Protein AF-A0A2E3PG17-F1 (afdb_monomer)

Nearest PDB structures (foldseek):
  3s1t-assembly1_B  TM=5.646E-01  e=1.034E-01  Mycobacterium tuberculosis H37Rv
  3ab2-assembly1_C  TM=5.455E-01  e=2.897E-01  Corynebacterium glutamicum
  3aaw-assembly1_A  TM=5.915E-01  e=5.172E-01  Corynebacterium glutamicum
  3ab2-assembly1_D  TM=5.119E-01  e=6.692E-01  Corynebacterium glutamicum
  3ab2-assembly3_J  TM=5.103E-01  e=6.692E-01  Corynebacterium glutamicum

Solvent-accessible surface area (backbone atoms only — not comparable to full-atom values): 5713 Å² total; per-residue (Å²): 132,85,80,77,80,69,71,41,53,100,85,51,32,39,68,32,30,23,66,34,61,32,39,89,47,69,73,35,46,48,38,41,51,51,50,28,67,77,67,73,35,48,76,75,48,77,44,68,61,44,79,95,41,86,83,17,41,27,35,37,33,34,34,38,41,74,87,46,49,65,57,45,32,70,67,31,44,29,42,80,37,77,65,84,81,80,78,77,79,79,76,81,82,77,81,131

Foldseek 3Di:
DDDPPDQPDPVSKAWWKFLDFAAPDPQLVVQLVCLCVVQVKAWDDWDACDVVRNRRRIMTIIIHHPVCQVVNCVRNVTHIDHDDDDDDDPDPPPDD

Structure (mmCIF, N/CA/C/O backbone):
data_AF-A0A2E3PG17-F1
#
_entry.id   AF-A0A2E3PG17-F1
#
loop_
_atom_site.group_PDB
_atom_site.id
_atom_site.type_symbol
_atom_site.label_atom_id
_atom_site.label_alt_id
_atom_site.label_comp_id
_atom_site.label_asym_id
_atom_site.label_entity_id
_atom_site.label_seq_id
_atom_site.pdbx_PDB_ins_code
_atom_site.Cartn_x
_atom_site.Cartn_y
_atom_site.Cartn_z
_atom_site.occupancy
_atom_site.B_iso_or_equiv
_atom_site.auth_seq_id
_atom_site.auth_comp_id
_atom_site.auth_asym_id
_atom_site.auth_atom_id
_atom_site.pdbx_PDB_model_num
ATOM 1 N N . MET A 1 1 ? -13.841 -14.656 -26.850 1.00 33.12 1 MET A N 1
ATOM 2 C CA . MET A 1 1 ? -14.216 -15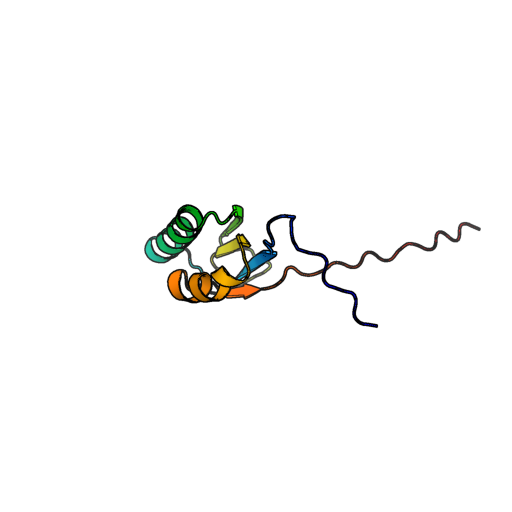.469 -25.674 1.00 33.12 1 MET A CA 1
ATOM 3 C C . MET A 1 1 ? -13.443 -14.920 -24.489 1.00 33.12 1 MET A C 1
ATOM 5 O O . MET A 1 1 ? -12.225 -14.818 -24.582 1.00 33.12 1 MET A O 1
ATOM 9 N N . ALA A 1 2 ? -14.145 -14.423 -23.470 1.00 38.78 2 ALA A N 1
ATOM 10 C CA . ALA A 1 2 ? -13.530 -13.831 -22.286 1.00 38.78 2 ALA A CA 1
ATOM 11 C C . ALA A 1 2 ? -12.776 -14.927 -21.523 1.00 38.78 2 ALA A C 1
ATOM 13 O O . ALA A 1 2 ? -13.364 -15.950 -21.188 1.00 38.78 2 ALA A O 1
ATOM 14 N N . GLN A 1 3 ? -11.471 -14.746 -21.319 1.00 38.94 3 GLN A N 1
ATOM 15 C CA . GLN A 1 3 ? -10.700 -15.634 -20.454 1.00 38.94 3 GLN A CA 1
ATOM 16 C C . GLN A 1 3 ? -11.156 -15.390 -19.017 1.00 38.94 3 GLN A C 1
ATOM 18 O O . GLN A 1 3 ? -10.907 -14.325 -18.459 1.00 38.94 3 GLN A O 1
ATOM 23 N N . GLU A 1 4 ? -11.856 -16.380 -18.477 1.00 40.50 4 GLU A N 1
ATOM 24 C CA . GLU A 1 4 ? -12.251 -16.518 -17.079 1.00 40.50 4 GLU A CA 1
ATOM 25 C C . GLU A 1 4 ? -11.046 -16.205 -16.172 1.00 40.50 4 GLU A C 1
ATOM 27 O O . GLU A 1 4 ? -10.005 -16.870 -16.247 1.00 40.50 4 GLU A O 1
ATOM 32 N N . GLU A 1 5 ? -11.147 -15.136 -15.371 1.00 51.22 5 GLU A N 1
ATOM 33 C CA . GLU A 1 5 ? -10.166 -14.799 -14.337 1.00 51.22 5 GLU A CA 1
ATOM 34 C C . GLU A 1 5 ? -10.147 -15.955 -13.331 1.00 51.22 5 GLU A C 1
ATOM 36 O O . GLU A 1 5 ? -11.025 -16.068 -12.478 1.00 51.22 5 GLU A O 1
ATOM 41 N N . LYS A 1 6 ? -9.166 -16.861 -13.467 1.00 50.56 6 LYS A N 1
ATOM 42 C CA . LYS A 1 6 ? -8.862 -17.872 -12.447 1.00 50.56 6 LYS A CA 1
ATOM 43 C C . LYS A 1 6 ? -8.838 -17.196 -11.071 1.00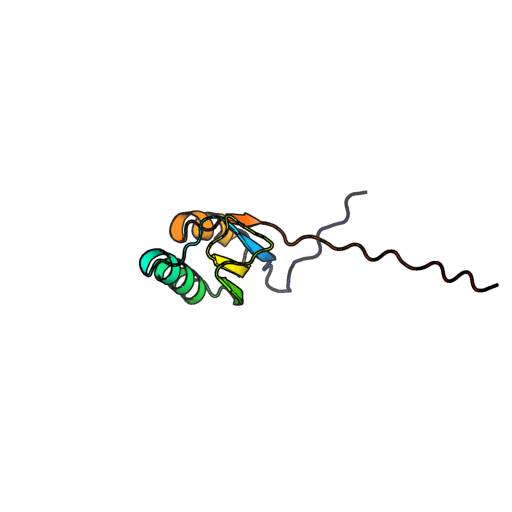 50.56 6 LYS A C 1
ATOM 45 O O . LYS A 1 6 ? -8.292 -16.094 -10.981 1.00 50.56 6 LYS A O 1
ATOM 50 N N . PRO A 1 7 ? -9.347 -17.854 -10.015 1.00 47.81 7 PRO A N 1
ATOM 51 C CA . PRO A 1 7 ? -9.289 -17.296 -8.675 1.00 47.81 7 PRO A CA 1
ATOM 52 C C . PRO A 1 7 ? -7.835 -16.961 -8.338 1.00 47.81 7 PRO A C 1
ATOM 54 O O . PRO A 1 7 ? -6.948 -17.819 -8.399 1.00 47.81 7 PRO A O 1
ATOM 57 N N . GLU A 1 8 ? -7.589 -15.686 -8.045 1.00 64.75 8 GLU A N 1
ATOM 58 C CA . GLU A 1 8 ? -6.354 -15.248 -7.421 1.00 64.75 8 GLU A CA 1
ATOM 59 C C . GLU A 1 8 ? -6.336 -15.911 -6.033 1.00 64.75 8 GLU A C 1
ATOM 61 O O . GLU A 1 8 ? -7.117 -15.557 -5.154 1.00 64.75 8 GLU A O 1
ATOM 66 N N . ASP A 1 9 ? -5.521 -16.964 -5.880 1.00 70.06 9 ASP A N 1
ATOM 67 C CA . ASP A 1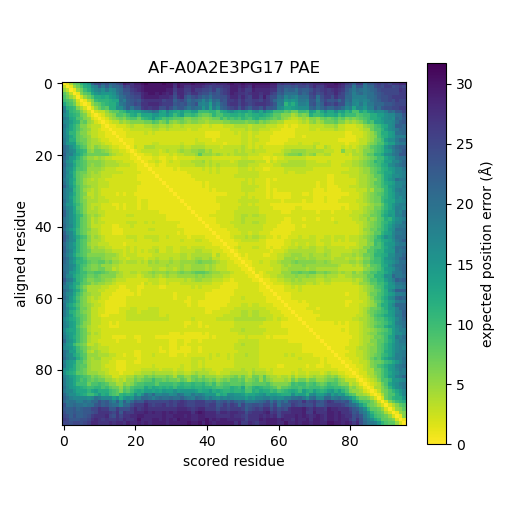 9 ? -5.391 -17.781 -4.659 1.00 70.06 9 ASP A CA 1
ATOM 68 C C . ASP A 1 9 ? -6.659 -18.603 -4.261 1.00 70.06 9 ASP A C 1
ATOM 70 O O . ASP A 1 9 ? -7.801 -18.233 -4.522 1.00 70.06 9 ASP A O 1
ATOM 74 N N . TYR A 1 10 ? -6.462 -19.771 -3.624 1.00 74.19 10 TYR A N 1
ATOM 75 C CA . TYR A 1 10 ? -7.525 -20.634 -3.076 1.00 74.19 10 TYR A CA 1
ATOM 76 C C . TYR A 1 10 ? -8.459 -19.910 -2.089 1.00 74.19 10 TYR A C 1
ATOM 78 O O . TYR A 1 10 ? -9.602 -20.320 -1.906 1.00 74.19 10 TYR A O 1
ATOM 86 N N . ALA A 1 11 ? -7.969 -18.845 -1.453 1.00 78.06 11 ALA A N 1
ATOM 87 C CA . ALA A 1 11 ? -8.694 -18.001 -0.512 1.00 78.06 11 ALA A CA 1
ATOM 88 C C . ALA A 1 11 ? -9.339 -16.757 -1.162 1.00 78.06 11 ALA A C 1
ATOM 90 O O . ALA A 1 11 ? -9.854 -15.903 -0.439 1.00 78.06 11 ALA A O 1
ATOM 91 N N . GLY A 1 12 ? -9.289 -16.620 -2.495 1.00 85.44 12 GLY A N 1
ATOM 92 C CA . GLY A 1 12 ? -9.894 -15.496 -3.220 1.00 85.44 12 GLY A CA 1
ATOM 93 C C . GLY A 1 12 ? -9.215 -14.148 -2.949 1.00 85.44 12 GLY A C 1
ATOM 94 O O . GLY A 1 12 ? -9.897 -13.137 -2.780 1.00 85.44 12 GLY A O 1
ATOM 95 N N . ARG A 1 13 ? -7.880 -14.128 -2.852 1.00 91.00 13 ARG A N 1
ATOM 96 C CA . ARG A 1 13 ? -7.078 -12.918 -2.611 1.00 91.00 13 ARG A CA 1
ATOM 97 C C . ARG A 1 13 ? -6.290 -12.512 -3.847 1.00 91.00 13 ARG A C 1
ATOM 99 O O . ARG A 1 13 ? -5.540 -13.302 -4.409 1.00 91.00 13 ARG A O 1
ATOM 106 N N . ALA A 1 14 ? -6.355 -11.230 -4.160 1.00 91.69 14 ALA A N 1
ATOM 107 C CA . ALA A 1 14 ? -5.706 -10.608 -5.298 1.00 91.69 14 ALA A CA 1
ATOM 108 C C . ALA A 1 14 ? -4.353 -10.010 -4.927 1.00 91.69 14 ALA A C 1
ATOM 110 O O . ALA A 1 14 ? -4.260 -9.321 -3.909 1.00 91.69 14 ALA A O 1
ATOM 111 N N . TRP A 1 15 ? -3.333 -10.192 -5.771 1.00 93.81 15 TRP A N 1
ATOM 112 C CA . TRP A 1 15 ? -2.132 -9.356 -5.698 1.00 93.81 15 TRP A CA 1
ATOM 113 C C . TRP A 1 15 ? -2.429 -7.996 -6.323 1.00 93.81 15 TRP A C 1
ATOM 115 O O . TRP A 1 15 ? -2.844 -7.911 -7.476 1.00 93.81 15 TRP A O 1
ATOM 125 N N . MET A 1 16 ? -2.175 -6.933 -5.571 1.00 95.12 16 MET A N 1
ATOM 126 C CA . MET A 1 16 ? -2.428 -5.552 -5.959 1.00 95.12 16 MET A CA 1
ATOM 127 C C . MET A 1 16 ? -1.196 -4.698 -5.676 1.00 95.12 16 MET A C 1
ATOM 129 O O . MET A 1 16 ? -0.482 -4.903 -4.694 1.00 95.12 16 MET A O 1
ATOM 133 N N . HIS A 1 17 ? -0.954 -3.712 -6.532 1.00 94.69 17 HIS A N 1
ATOM 134 C CA . HIS A 1 17 ? 0.089 -2.713 -6.343 1.00 94.69 17 HIS A CA 1
ATOM 135 C C . HIS A 1 17 ? -0.519 -1.390 -5.891 1.00 94.69 17 HIS A C 1
ATOM 137 O O . HIS A 1 17 ? -1.565 -0.970 -6.379 1.00 94.69 17 HIS A O 1
ATOM 143 N N . CYS A 1 18 ? 0.167 -0.719 -4.980 1.00 94.00 18 CYS A N 1
ATOM 144 C CA . CYS A 1 18 ? -0.135 0.619 -4.522 1.00 94.00 18 CYS A CA 1
ATOM 145 C C . CYS A 1 18 ? 0.942 1.570 -5.038 1.00 94.00 18 CYS A C 1
ATOM 147 O O . CYS A 1 18 ? 2.002 1.702 -4.430 1.00 94.00 18 CYS A O 1
ATOM 149 N N . GLU A 1 19 ? 0.666 2.209 -6.173 1.00 91.69 19 GLU A N 1
ATOM 150 C CA . GLU A 1 19 ? 1.603 3.087 -6.894 1.00 91.69 19 GLU A CA 1
ATOM 151 C C . GLU A 1 19 ? 1.340 4.583 -6.614 1.00 91.69 19 GLU A C 1
ATOM 153 O O . GLU A 1 19 ? 2.016 5.456 -7.153 1.00 91.69 19 GLU A O 1
ATOM 158 N N . GLU A 1 20 ? 0.371 4.901 -5.751 1.00 91.69 20 GLU A N 1
ATOM 159 C CA . GLU A 1 20 ? -0.022 6.267 -5.388 1.00 91.69 20 GLU A CA 1
ATOM 160 C C . GLU A 1 20 ? -0.661 6.303 -3.988 1.00 91.69 20 GLU A C 1
ATOM 162 O O . GLU A 1 20 ? -1.204 5.305 -3.515 1.00 91.69 20 GLU A O 1
ATOM 167 N N . GLY A 1 21 ? -0.622 7.466 -3.329 1.00 89.75 21 GLY A N 1
ATOM 168 C CA . GLY A 1 21 ? -1.422 7.770 -2.136 1.00 89.75 21 GLY A CA 1
ATOM 169 C C . GLY A 1 21 ? -0.732 7.483 -0.801 1.00 89.75 21 GLY A C 1
ATOM 170 O O . GLY A 1 21 ? -0.923 8.228 0.164 1.00 89.75 21 GLY A O 1
ATOM 171 N N . LEU A 1 22 ? 0.147 6.480 -0.755 1.00 95.06 22 L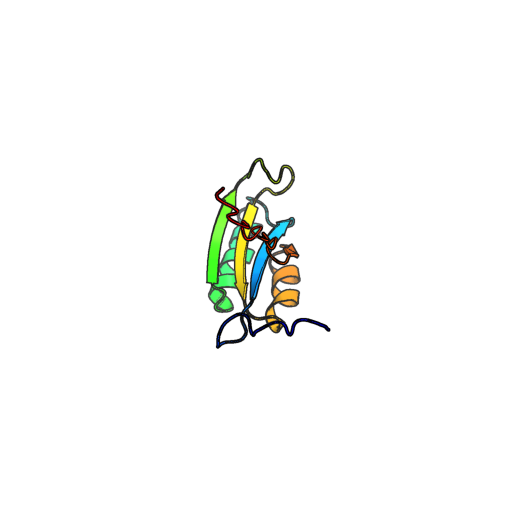EU A N 1
ATOM 172 C CA . LEU A 1 22 ? 1.041 6.267 0.383 1.00 95.06 22 LEU A CA 1
ATOM 173 C C . LEU A 1 22 ? 2.215 7.252 0.351 1.00 95.06 22 LEU A C 1
ATOM 175 O O . LEU A 1 22 ? 2.768 7.571 -0.705 1.00 95.06 22 LEU A O 1
ATOM 179 N N . ASN A 1 23 ? 2.608 7.733 1.529 1.00 94.44 23 ASN A N 1
ATOM 180 C CA . ASN A 1 23 ? 3.744 8.634 1.685 1.00 94.44 23 ASN A CA 1
ATOM 181 C C . ASN A 1 23 ? 4.602 8.272 2.897 1.00 94.44 23 ASN A C 1
ATOM 183 O O . ASN A 1 23 ? 4.189 7.512 3.769 1.00 94.44 23 ASN A O 1
ATOM 187 N N . PHE A 1 24 ? 5.805 8.844 2.964 1.00 93.81 24 PHE A N 1
ATOM 188 C CA . PHE A 1 24 ? 6.807 8.462 3.962 1.00 93.81 24 PHE A CA 1
ATOM 189 C C . PHE A 1 24 ? 6.573 9.075 5.358 1.00 93.81 24 PHE A C 1
ATOM 191 O O . PHE A 1 24 ? 7.435 9.013 6.233 1.00 93.81 24 PHE A O 1
ATOM 198 N N . SER A 1 25 ? 5.407 9.684 5.604 1.00 96.06 25 SER A N 1
ATOM 199 C CA . SER A 1 25 ? 5.068 10.183 6.937 1.00 96.06 25 SER A CA 1
ATOM 200 C C . SER A 1 25 ? 4.724 9.035 7.888 1.00 96.06 25 SER A C 1
ATOM 202 O O . SER A 1 25 ? 4.104 8.040 7.503 1.00 96.06 25 SER A O 1
ATOM 204 N N . LYS A 1 26 ? 5.032 9.220 9.179 1.00 96.56 26 LYS A N 1
ATOM 205 C CA . LYS A 1 26 ? 4.653 8.278 10.245 1.00 96.56 26 LYS A CA 1
ATOM 206 C C . LYS A 1 26 ? 3.158 7.953 10.203 1.00 96.56 26 LYS A C 1
ATOM 208 O O . LYS A 1 26 ? 2.785 6.792 10.264 1.00 96.56 26 LYS A O 1
ATOM 213 N N . ALA A 1 27 ? 2.305 8.966 10.046 1.00 97.00 27 ALA A N 1
ATOM 214 C CA . ALA A 1 27 ? 0.857 8.783 10.030 1.00 97.00 27 ALA A CA 1
ATOM 215 C C . ALA A 1 27 ? 0.366 7.944 8.836 1.00 97.00 27 ALA A C 1
ATOM 217 O O . ALA A 1 27 ? -0.569 7.160 8.993 1.00 97.00 27 ALA A O 1
ATOM 218 N N . SER A 1 28 ? 0.961 8.099 7.648 1.00 96.12 28 SER A N 1
ATOM 219 C CA . SER A 1 28 ? 0.602 7.293 6.471 1.00 96.12 28 SER A CA 1
ATOM 220 C C . SER A 1 28 ? 1.071 5.849 6.634 1.00 96.12 28 SER A C 1
ATOM 222 O O . SER A 1 28 ? 0.255 4.933 6.537 1.00 96.12 28 SER A O 1
ATOM 224 N N . MET A 1 29 ? 2.339 5.643 6.999 1.00 97.31 29 MET A N 1
ATOM 225 C CA . MET A 1 29 ? 2.887 4.298 7.177 1.00 97.31 29 MET A CA 1
ATOM 226 C C . MET A 1 29 ? 2.239 3.539 8.332 1.00 97.31 29 MET A C 1
ATOM 228 O O . MET A 1 29 ? 1.992 2.343 8.212 1.00 97.31 29 MET A O 1
ATOM 232 N N . SER A 1 30 ? 1.902 4.219 9.432 1.00 97.81 30 SER A N 1
ATOM 233 C CA . SER A 1 30 ? 1.173 3.596 10.537 1.00 97.81 30 SER A CA 1
ATOM 234 C C . SER A 1 30 ? -0.220 3.136 10.110 1.00 97.81 30 SER A C 1
ATOM 236 O O . SER A 1 30 ? -0.577 2.007 10.421 1.00 97.81 30 SER A O 1
ATOM 238 N N . ARG A 1 31 ? -0.987 3.943 9.360 1.00 98.06 31 ARG A N 1
ATOM 239 C CA . ARG A 1 31 ? -2.302 3.516 8.840 1.00 98.06 31 ARG A CA 1
ATOM 240 C C . ARG A 1 31 ? -2.176 2.329 7.890 1.00 98.06 31 ARG A C 1
ATOM 242 O O . ARG A 1 31 ? -2.909 1.362 8.047 1.00 98.06 31 ARG A O 1
ATOM 249 N N . PHE A 1 32 ? -1.215 2.372 6.967 1.00 97.88 32 PHE A N 1
ATOM 250 C CA . PHE A 1 32 ? -0.933 1.262 6.055 1.00 97.88 32 PHE A CA 1
ATOM 251 C C . PHE A 1 32 ? -0.601 -0.037 6.801 1.00 97.88 32 PHE A C 1
ATOM 253 O O . PHE A 1 32 ? -1.249 -1.058 6.578 1.00 97.88 32 PHE A O 1
ATOM 260 N N . MET A 1 33 ? 0.366 0.004 7.721 1.00 97.81 33 MET A N 1
ATOM 261 C CA . MET A 1 33 ? 0.791 -1.183 8.467 1.00 97.81 33 MET A CA 1
ATOM 262 C C . MET A 1 33 ? -0.320 -1.718 9.371 1.00 97.81 33 MET A C 1
ATOM 264 O O . MET A 1 33 ? -0.550 -2.924 9.402 1.00 97.81 33 MET A O 1
ATOM 268 N N . MET A 1 34 ? -1.038 -0.837 10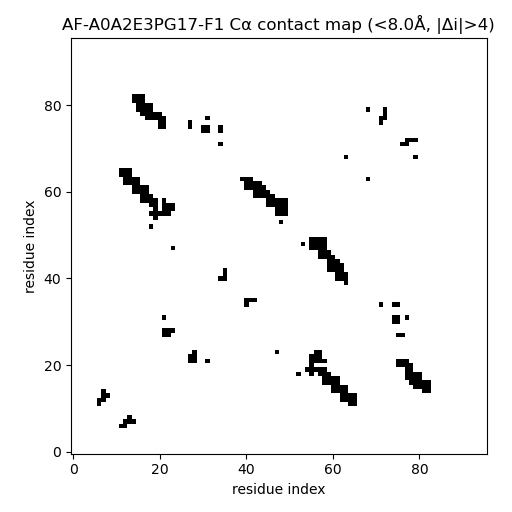.075 1.00 98.00 34 MET A N 1
ATOM 269 C CA . MET A 1 34 ? -2.146 -1.239 10.948 1.00 98.00 34 MET A CA 1
ATOM 270 C C . MET A 1 34 ? -3.292 -1.858 10.155 1.00 98.00 34 MET A C 1
ATOM 272 O O . MET A 1 34 ? -3.821 -2.885 10.575 1.00 98.00 34 MET A O 1
ATOM 276 N N . PHE A 1 35 ? -3.634 -1.293 8.991 1.00 98.25 35 PHE A N 1
ATOM 277 C CA . PHE A 1 35 ? -4.619 -1.902 8.106 1.00 98.25 35 PHE A CA 1
ATOM 278 C C . PHE A 1 35 ? -4.169 -3.302 7.699 1.00 98.25 35 PHE A C 1
ATOM 280 O O . PHE A 1 35 ? -4.948 -4.243 7.826 1.00 98.25 35 PHE A O 1
ATOM 287 N N . CYS A 1 36 ? -2.916 -3.458 7.256 1.00 97.38 36 CYS A N 1
ATOM 288 C CA . CYS A 1 36 ? -2.449 -4.746 6.759 1.00 97.38 36 CYS A CA 1
ATOM 289 C C . CYS A 1 36 ? -2.476 -5.832 7.842 1.00 97.38 36 CYS A C 1
ATOM 291 O O . CYS A 1 36 ? -3.030 -6.910 7.626 1.00 97.38 36 CYS A O 1
ATOM 293 N N . LEU A 1 37 ? -1.945 -5.522 9.027 1.00 97.19 37 LEU A N 1
ATOM 294 C CA . LEU A 1 37 ? -1.905 -6.449 10.158 1.00 97.19 37 LEU A CA 1
ATOM 295 C C . LEU A 1 37 ? -3.307 -6.762 10.699 1.00 97.19 37 LEU A C 1
ATOM 297 O O . LEU A 1 37 ? -3.604 -7.918 10.986 1.00 97.19 37 LEU A O 1
ATOM 301 N N . GLY A 1 38 ? -4.185 -5.758 10.800 1.00 97.56 38 GLY A N 1
ATOM 302 C CA . GLY A 1 38 ? -5.548 -5.933 11.310 1.00 97.56 38 GLY A CA 1
ATOM 303 C C . GLY A 1 38 ? -6.470 -6.715 10.372 1.00 97.56 38 GLY A C 1
ATOM 304 O O . GLY A 1 38 ? -7.427 -7.333 10.827 1.00 97.56 38 GLY A O 1
ATOM 305 N N . ASN A 1 39 ? -6.169 -6.725 9.071 1.00 96.56 39 ASN A N 1
ATOM 306 C CA . ASN A 1 39 ? -7.019 -7.321 8.039 1.00 96.56 39 ASN A CA 1
ATOM 307 C C . ASN A 1 39 ? -6.442 -8.599 7.413 1.00 96.56 39 ASN A C 1
ATOM 309 O O . ASN A 1 39 ? -7.012 -9.109 6.443 1.00 96.56 39 ASN A O 1
ATOM 313 N N . ASN A 1 40 ? -5.338 -9.120 7.962 1.00 94.56 40 ASN A N 1
ATOM 314 C CA . ASN A 1 40 ? -4.606 -10.271 7.427 1.00 94.56 40 ASN A CA 1
ATOM 315 C C . ASN A 1 40 ? -4.230 -10.090 5.941 1.00 94.56 40 ASN A C 1
ATOM 317 O O . ASN A 1 40 ? -4.395 -10.993 5.116 1.00 94.56 40 ASN A O 1
ATOM 321 N N . VAL A 1 41 ? -3.774 -8.882 5.603 1.00 95.88 41 VAL A N 1
ATOM 322 C CA . VAL A 1 41 ? -3.231 -8.553 4.284 1.00 95.88 4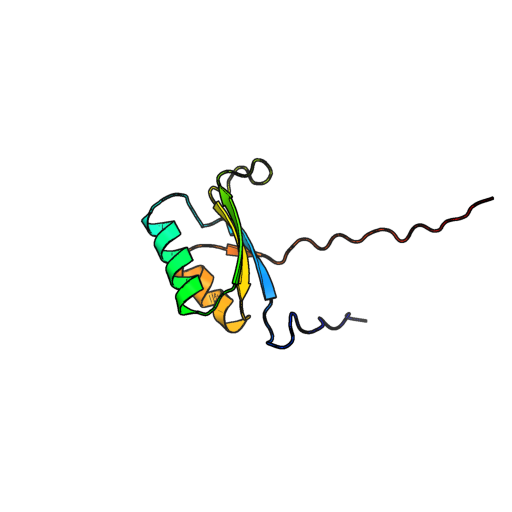1 VAL A CA 1
ATOM 323 C C . VAL A 1 41 ? -1.769 -8.945 4.266 1.00 95.88 41 VAL A C 1
ATOM 325 O O . VAL A 1 41 ? -0.990 -8.563 5.140 1.00 95.88 41 VAL A O 1
ATOM 328 N N . GLU A 1 42 ? -1.387 -9.683 3.238 1.00 95.69 42 GLU A N 1
ATOM 329 C CA . GLU A 1 42 ? 0.004 -10.038 3.030 1.00 95.69 42 GLU A CA 1
ATOM 330 C C . GLU A 1 42 ? 0.732 -8.898 2.328 1.00 95.69 42 GLU A C 1
ATOM 332 O O . GLU A 1 42 ? 0.235 -8.323 1.360 1.00 95.69 42 GLU A O 1
ATOM 337 N N . ILE A 1 43 ? 1.923 -8.580 2.823 1.00 96.88 43 ILE A N 1
ATOM 338 C CA . ILE A 1 43 ? 2.800 -7.573 2.240 1.00 96.88 43 ILE A CA 1
ATOM 339 C C . ILE A 1 43 ? 3.875 -8.316 1.454 1.00 96.88 43 ILE A C 1
ATOM 341 O O . ILE A 1 43 ? 4.637 -9.085 2.032 1.00 96.88 43 ILE A O 1
ATOM 345 N N . GLY A 1 44 ? 3.932 -8.086 0.144 1.00 95.81 44 GLY A N 1
ATOM 346 C CA . GLY A 1 44 ? 4.966 -8.644 -0.722 1.00 95.81 44 GLY A CA 1
ATOM 347 C C . GLY A 1 44 ? 6.240 -7.809 -0.665 1.00 95.81 44 GLY A C 1
ATOM 348 O O . GLY A 1 44 ? 7.266 -8.243 -0.151 1.00 95.81 44 GLY A O 1
ATOM 349 N N . SER A 1 45 ? 6.173 -6.582 -1.177 1.00 94.56 45 SER A N 1
ATOM 350 C CA . SER A 1 45 ? 7.326 -5.679 -1.247 1.00 94.56 45 SER A CA 1
ATOM 351 C C . SER A 1 45 ? 6.921 -4.247 -0.941 1.00 94.56 45 SER A C 1
ATOM 353 O O . SER A 1 45 ? 5.857 -3.811 -1.375 1.00 94.56 45 SER A O 1
ATOM 355 N N . VAL A 1 46 ? 7.784 -3.498 -0.257 1.00 94.94 46 VAL A N 1
ATOM 356 C CA . VAL A 1 46 ? 7.597 -2.063 -0.012 1.00 94.94 46 VAL A CA 1
ATOM 357 C C . VAL A 1 46 ? 8.883 -1.334 -0.372 1.00 94.94 46 VAL A C 1
ATOM 359 O O . VAL A 1 46 ? 9.951 -1.671 0.134 1.00 94.94 46 VAL A O 1
ATOM 362 N N . TYR A 1 47 ? 8.774 -0.330 -1.235 1.00 93.88 47 TYR A N 1
ATOM 363 C CA . TYR A 1 47 ? 9.888 0.495 -1.685 1.00 93.88 47 TYR A CA 1
ATOM 364 C C . TYR A 1 47 ? 9.574 1.964 -1.447 1.00 93.88 47 TYR A C 1
ATOM 366 O O . TYR A 1 47 ? 8.462 2.419 -1.709 1.00 93.88 47 TYR A O 1
ATOM 374 N N . ALA A 1 48 ? 10.566 2.720 -0.990 1.00 93.50 48 ALA A N 1
ATOM 375 C CA . ALA A 1 48 ? 10.483 4.171 -0.936 1.00 93.50 48 ALA A CA 1
ATOM 376 C C . ALA A 1 48 ? 11.170 4.778 -2.166 1.00 93.50 48 ALA A C 1
ATOM 378 O O . ALA A 1 48 ? 12.220 4.290 -2.582 1.00 93.50 48 ALA A O 1
ATOM 379 N N . PHE A 1 49 ? 10.588 5.845 -2.718 1.00 91.38 49 PHE A N 1
ATOM 380 C CA . PHE A 1 49 ? 11.174 6.669 -3.785 1.00 91.38 49 PHE A CA 1
ATOM 381 C C . PHE A 1 49 ? 11.680 5.874 -5.002 1.00 91.38 49 PHE A C 1
ATOM 383 O O . PHE A 1 49 ? 12.776 6.122 -5.506 1.00 91.38 49 PHE A O 1
ATOM 390 N N . ASN A 1 50 ? 10.893 4.908 -5.484 1.00 89.38 50 ASN A N 1
ATOM 391 C CA . ASN A 1 50 ? 11.260 4.154 -6.680 1.00 89.38 50 ASN A CA 1
ATOM 392 C C . ASN A 1 50 ? 11.306 5.094 -7.904 1.00 89.38 50 ASN A C 1
ATOM 394 O O . ASN A 1 50 ? 10.309 5.736 -8.237 1.00 89.38 50 ASN A O 1
ATOM 398 N N . ALA A 1 51 ? 12.458 5.154 -8.581 1.00 87.81 51 ALA A N 1
ATOM 399 C CA . ALA A 1 51 ? 12.696 6.025 -9.732 1.00 87.81 51 ALA A CA 1
ATOM 400 C C . ALA A 1 51 ? 11.771 5.736 -10.929 1.00 87.81 51 ALA A C 1
ATOM 402 O O . ALA A 1 51 ? 11.478 6.644 -11.705 1.00 87.81 51 ALA A O 1
ATOM 403 N N . GLU A 1 52 ? 11.264 4.506 -11.058 1.00 87.94 52 GLU A N 1
ATOM 404 C CA . GLU A 1 52 ? 10.275 4.142 -12.082 1.00 87.94 52 GLU A CA 1
ATOM 405 C C . GLU A 1 52 ? 8.918 4.835 -11.860 1.00 87.94 52 GLU A C 1
ATOM 407 O O . GLU A 1 52 ? 8.135 5.003 -12.797 1.00 87.94 52 GL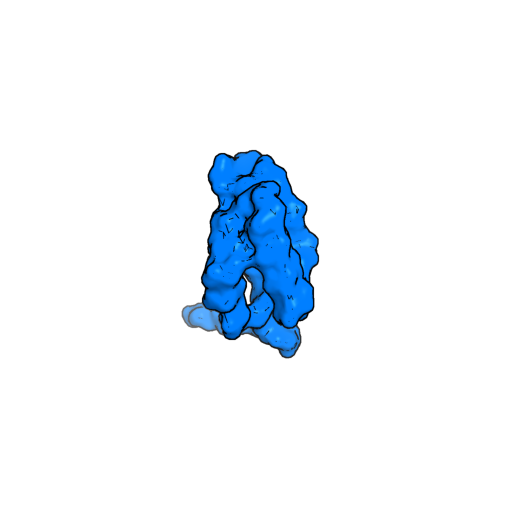U A O 1
ATOM 412 N N . PHE A 1 53 ? 8.653 5.288 -10.629 1.00 87.06 53 PHE A N 1
ATOM 413 C CA . PHE A 1 53 ? 7.405 5.917 -10.208 1.00 87.06 53 PHE A CA 1
ATOM 414 C C . PHE A 1 53 ? 7.683 7.284 -9.552 1.00 87.06 53 PHE A C 1
ATOM 416 O O . PHE A 1 53 ? 7.509 7.445 -8.345 1.00 87.06 53 PHE A O 1
ATOM 423 N N . PRO A 1 54 ? 8.054 8.323 -10.326 1.00 80.81 54 PRO A N 1
ATOM 424 C CA . PRO A 1 54 ? 8.608 9.588 -9.815 1.00 80.81 54 PRO A CA 1
ATOM 425 C C . PRO A 1 54 ? 7.665 10.448 -8.948 1.00 80.81 54 PRO A C 1
ATOM 427 O O . PRO A 1 54 ? 8.071 11.485 -8.432 1.00 80.81 54 PRO A O 1
ATOM 430 N N . ARG A 1 55 ? 6.402 10.044 -8.772 1.00 86.19 55 ARG A N 1
ATOM 431 C CA . ARG A 1 55 ? 5.419 10.691 -7.876 1.00 86.19 55 ARG A CA 1
ATOM 432 C C . ARG A 1 55 ? 4.910 9.763 -6.768 1.00 86.19 55 ARG A C 1
ATOM 434 O O . ARG A 1 55 ? 4.062 10.157 -5.973 1.00 86.19 55 ARG A O 1
ATOM 441 N N . CYS A 1 56 ? 5.441 8.548 -6.707 1.00 90.00 56 CYS A N 1
ATOM 442 C CA . CYS A 1 56 ? 5.145 7.561 -5.689 1.00 90.00 56 CYS A CA 1
ATOM 443 C C . CYS A 1 56 ? 6.227 7.635 -4.611 1.00 90.00 56 CYS A C 1
ATOM 445 O O . CYS A 1 56 ? 7.373 7.242 -4.826 1.00 90.00 56 CYS A O 1
ATOM 447 N N . GLN A 1 57 ? 5.880 8.168 -3.441 1.00 94.38 57 GLN A N 1
ATOM 448 C CA . GLN A 1 57 ? 6.826 8.188 -2.325 1.00 94.38 57 GLN A CA 1
ATOM 449 C C . GLN A 1 57 ? 7.006 6.796 -1.723 1.00 94.38 57 GLN A C 1
ATOM 451 O O . GLN A 1 57 ? 8.115 6.448 -1.327 1.00 94.38 57 GLN A O 1
ATOM 456 N N . VAL A 1 58 ? 5.926 6.012 -1.657 1.00 95.88 58 VAL A N 1
ATOM 457 C CA . VAL A 1 58 ? 5.935 4.638 -1.156 1.00 95.88 58 VAL A CA 1
ATOM 458 C C . VAL A 1 58 ? 5.149 3.753 -2.113 1.00 95.88 58 VAL A C 1
ATOM 460 O O . VAL A 1 58 ? 3.937 3.908 -2.255 1.00 95.88 58 VAL A O 1
ATOM 463 N N . LEU A 1 59 ? 5.858 2.817 -2.733 1.00 95.31 59 LEU A N 1
ATOM 464 C CA . LEU A 1 59 ? 5.313 1.751 -3.560 1.00 95.31 59 LEU A CA 1
ATOM 465 C C . LEU A 1 59 ? 5.135 0.510 -2.690 1.00 95.31 59 LEU A C 1
ATOM 467 O O . LEU A 1 59 ? 6.087 0.085 -2.036 1.00 95.31 59 LEU A O 1
ATOM 471 N N . ALA A 1 60 ? 3.953 -0.099 -2.708 1.00 96.44 60 ALA A N 1
ATOM 472 C CA . ALA A 1 60 ? 3.709 -1.353 -1.999 1.00 96.44 60 ALA A CA 1
ATOM 473 C C . ALA A 1 60 ? 3.049 -2.392 -2.909 1.00 96.44 60 ALA A C 1
ATOM 475 O O . ALA A 1 60 ? 2.170 -2.059 -3.694 1.00 96.44 60 ALA A O 1
ATOM 476 N N . SER A 1 61 ? 3.445 -3.652 -2.779 1.00 96.00 61 SER A N 1
ATOM 477 C CA . SER A 1 61 ? 2.732 -4.803 -3.330 1.00 96.00 61 SER A CA 1
ATOM 478 C C . SER A 1 61 ? 2.100 -5.565 -2.177 1.00 96.00 61 SER A C 1
ATOM 480 O O . SER A 1 61 ? 2.784 -5.896 -1.205 1.00 96.00 61 SER A O 1
ATOM 482 N N . ILE A 1 62 ? 0.795 -5.801 -2.263 1.00 96.31 62 ILE A N 1
ATOM 483 C CA . ILE A 1 62 ? 0.007 -6.429 -1.206 1.00 96.31 62 ILE A CA 1
ATOM 484 C C . ILE A 1 62 ? -0.956 -7.458 -1.784 1.00 96.31 62 ILE A C 1
ATOM 486 O O . ILE A 1 62 ? -1.428 -7.315 -2.910 1.00 96.31 62 ILE A O 1
ATOM 490 N N . ARG A 1 63 ? -1.286 -8.476 -0.992 1.00 95.19 63 ARG A N 1
ATOM 491 C CA . ARG A 1 63 ? -2.300 -9.471 -1.327 1.00 95.19 63 ARG A CA 1
ATOM 492 C C . ARG A 1 63 ? -3.448 -9.429 -0.332 1.00 95.19 63 ARG A C 1
ATOM 494 O O . ARG A 1 63 ? -3.267 -9.709 0.853 1.00 95.19 63 ARG A O 1
ATOM 501 N N . LEU A 1 64 ? -4.634 -9.089 -0.825 1.00 95.25 64 LEU A N 1
ATOM 502 C CA . LEU A 1 64 ? -5.844 -8.886 -0.025 1.00 95.25 64 LEU A CA 1
ATOM 503 C C . LEU A 1 64 ? -7.095 -9.329 -0.781 1.00 95.25 64 LEU A C 1
ATOM 505 O O . LEU A 1 64 ? -7.069 -9.512 -1.998 1.00 95.25 64 LEU A O 1
ATOM 509 N N . ARG A 1 65 ? -8.195 -9.529 -0.058 1.00 93.81 65 ARG A N 1
ATOM 510 C CA . ARG A 1 65 ? -9.463 -9.915 -0.679 1.00 93.81 65 ARG A CA 1
ATOM 511 C C . ARG A 1 65 ? -10.134 -8.710 -1.365 1.00 93.81 65 ARG A C 1
ATOM 513 O O . ARG A 1 65 ? -9.986 -7.587 -0.876 1.00 93.81 65 ARG A O 1
ATOM 520 N N . PRO A 1 66 ? -10.905 -8.918 -2.450 1.00 92.75 66 PRO A N 1
ATOM 521 C CA . PRO A 1 66 ? -11.591 -7.835 -3.161 1.00 92.75 66 PRO A CA 1
ATOM 522 C C . PRO A 1 66 ? -12.536 -6.984 -2.300 1.00 92.75 66 PRO A C 1
ATOM 524 O O . PRO A 1 66 ? -12.637 -5.779 -2.516 1.00 92.75 66 PRO A O 1
ATOM 527 N N . ASP A 1 67 ? -13.186 -7.572 -1.290 1.00 93.88 67 ASP A N 1
ATOM 528 C CA . ASP A 1 67 ? -14.057 -6.860 -0.339 1.00 93.88 67 ASP A CA 1
ATOM 529 C C . ASP A 1 67 ? -13.294 -5.844 0.528 1.00 93.88 67 ASP A C 1
ATOM 531 O O . ASP A 1 67 ? -13.879 -4.897 1.048 1.00 93.88 67 ASP A O 1
ATOM 535 N N . GLN A 1 68 ? -11.975 -6.001 0.655 1.00 95.38 68 GLN A N 1
ATOM 536 C CA . GLN A 1 68 ? -11.118 -5.127 1.455 1.00 95.38 68 GLN A CA 1
ATOM 537 C C . GLN A 1 68 ? -10.571 -3.936 0.658 1.00 95.38 68 GLN A C 1
ATOM 539 O O . GLN A 1 68 ? -9.956 -3.052 1.252 1.00 95.38 68 GLN A O 1
ATOM 544 N N . PHE A 1 69 ? -10.774 -3.884 -0.665 1.00 95.12 69 PHE A N 1
ATOM 545 C CA . PHE A 1 69 ? -10.161 -2.862 -1.521 1.00 95.12 69 PHE A CA 1
ATOM 546 C C . PHE A 1 69 ? -10.631 -1.451 -1.164 1.00 95.12 69 PHE A C 1
ATOM 548 O O . PHE A 1 69 ? -9.810 -0.562 -0.952 1.00 95.12 69 PHE A O 1
ATOM 555 N N . GLU A 1 70 ? -11.944 -1.245 -1.047 1.00 96.06 70 GLU A N 1
ATOM 556 C CA . GLU A 1 70 ? -12.501 0.074 -0.732 1.00 96.06 70 GLU A CA 1
ATOM 557 C C . GLU A 1 70 ? -12.060 0.549 0.661 1.00 96.06 70 GLU A C 1
ATOM 559 O O . GLU A 1 70 ? -11.655 1.701 0.836 1.00 96.06 70 GLU A O 1
ATOM 564 N N . ALA A 1 71 ? -12.082 -0.354 1.646 1.00 97.12 71 ALA A N 1
ATOM 565 C CA . ALA A 1 71 ? -11.620 -0.064 2.999 1.00 97.12 71 ALA A CA 1
ATOM 566 C C . ALA A 1 71 ? -10.126 0.299 3.014 1.00 97.12 71 ALA A C 1
ATOM 568 O O . ALA A 1 71 ? -9.748 1.296 3.631 1.00 97.12 71 ALA A O 1
ATOM 569 N N . PHE A 1 72 ? -9.297 -0.440 2.267 1.00 97.50 72 PHE A N 1
ATOM 570 C CA . PHE A 1 72 ? -7.872 -0.151 2.129 1.00 97.50 72 PHE A CA 1
ATOM 571 C C . PHE A 1 72 ? -7.644 1.260 1.585 1.00 97.50 72 PHE A C 1
ATOM 573 O O . PHE A 1 72 ? -6.895 2.034 2.187 1.00 97.50 72 PHE A O 1
ATOM 580 N N . GLU A 1 73 ? -8.292 1.619 0.471 1.00 96.75 73 GLU A N 1
ATOM 581 C CA . GLU A 1 73 ? -8.077 2.931 -0.147 1.00 96.75 73 GLU A CA 1
ATOM 582 C C . GLU A 1 73 ? -8.553 4.075 0.745 1.00 96.75 73 GLU A C 1
ATOM 584 O O . GLU A 1 73 ? -7.900 5.118 0.826 1.00 96.75 73 GLU A O 1
ATOM 589 N N . ARG A 1 74 ? -9.679 3.881 1.438 1.00 97.25 74 ARG A N 1
ATOM 590 C CA . ARG A 1 74 ? -10.248 4.876 2.348 1.00 97.25 74 ARG A CA 1
ATOM 591 C C . ARG A 1 74 ? -9.366 5.109 3.574 1.00 97.25 74 ARG A C 1
ATOM 593 O O . ARG A 1 74 ? -9.162 6.254 3.968 1.00 97.25 74 ARG A O 1
ATOM 600 N N . GLU A 1 75 ? -8.856 4.047 4.191 1.00 96.88 75 GLU A N 1
ATOM 601 C CA . GLU A 1 75 ? -8.143 4.138 5.471 1.00 96.88 75 GLU A CA 1
ATOM 602 C C . GLU A 1 75 ? -6.664 4.493 5.294 1.00 96.88 75 GLU A C 1
ATOM 604 O O . GLU A 1 75 ? -6.115 5.350 5.999 1.00 96.88 75 GLU A O 1
ATOM 609 N N . THR A 1 76 ? -6.007 3.864 4.322 1.00 96.75 76 THR A N 1
ATOM 610 C CA . THR A 1 76 ? -4.572 4.064 4.083 1.00 96.75 76 THR A CA 1
ATOM 611 C C . THR A 1 76 ? -4.305 5.271 3.187 1.00 96.75 76 THR A C 1
ATOM 613 O O . THR A 1 76 ? -3.258 5.910 3.308 1.00 96.75 76 THR A O 1
ATOM 616 N N . GLY A 1 77 ? -5.264 5.622 2.323 1.00 94.88 77 GLY A N 1
ATOM 617 C CA . GLY A 1 77 ? -5.097 6.599 1.249 1.00 94.88 77 GLY A CA 1
ATOM 618 C C . GLY A 1 77 ? -4.379 6.043 0.016 1.00 94.88 77 GLY A C 1
ATOM 619 O O . GLY A 1 77 ? -4.303 6.745 -0.989 1.00 94.88 77 GLY A O 1
ATOM 620 N N . GLY A 1 78 ? -3.859 4.812 0.075 1.00 94.88 78 GLY A N 1
ATOM 621 C CA . GLY A 1 78 ? -3.198 4.148 -1.045 1.00 94.88 78 GLY A CA 1
ATOM 622 C C . GLY A 1 78 ? -4.179 3.759 -2.150 1.00 94.88 78 GLY A C 1
ATOM 623 O O . GLY A 1 78 ? -5.328 3.433 -1.867 1.00 94.88 78 GLY A O 1
ATOM 624 N N . LYS A 1 79 ? -3.741 3.786 -3.412 1.00 95.19 79 LYS A N 1
ATOM 625 C CA . LYS A 1 79 ? -4.574 3.417 -4.569 1.00 95.19 79 LYS A CA 1
ATOM 626 C C . LYS A 1 79 ? -4.177 2.075 -5.151 1.00 95.19 79 LYS A C 1
ATOM 628 O O . LYS A 1 79 ? -3.045 1.915 -5.600 1.00 95.19 79 LYS A O 1
ATOM 633 N N . LEU A 1 80 ? -5.119 1.135 -5.177 1.00 94.62 80 LEU A N 1
ATOM 634 C CA . LEU A 1 80 ? -4.870 -0.227 -5.628 1.00 94.62 80 LEU A CA 1
ATOM 635 C C . LEU A 1 80 ? -4.977 -0.324 -7.152 1.00 94.62 80 LEU A C 1
ATOM 637 O O . LEU A 1 80 ? -5.948 0.100 -7.779 1.00 94.62 80 LEU A O 1
ATOM 641 N N . ARG A 1 81 ? -3.963 -0.926 -7.766 1.00 92.88 81 ARG A N 1
ATOM 642 C CA . ARG A 1 81 ? -3.873 -1.199 -9.200 1.00 92.88 81 ARG A CA 1
ATOM 643 C C . ARG A 1 81 ? -3.528 -2.665 -9.420 1.00 92.88 81 ARG A C 1
ATOM 645 O O . ARG A 1 81 ? -2.753 -3.249 -8.665 1.00 92.88 81 ARG A O 1
ATOM 652 N N . LYS A 1 82 ? -4.096 -3.261 -10.471 1.00 90.94 82 LYS A N 1
ATOM 653 C CA . LYS A 1 82 ? -3.714 -4.614 -10.888 1.00 90.94 82 LYS A CA 1
ATOM 654 C C . LYS A 1 82 ? -2.254 -4.600 -11.375 1.00 90.94 82 LYS A C 1
ATOM 656 O O . LYS A 1 82 ? -1.903 -3.694 -12.139 1.00 90.94 82 LYS A O 1
ATOM 661 N N . PRO A 1 83 ? -1.425 -5.586 -10.993 1.00 86.06 83 PRO A N 1
ATOM 662 C CA . PRO A 1 83 ? -0.065 -5.710 -11.497 1.00 86.06 83 PRO A CA 1
ATOM 663 C C . PRO A 1 83 ? -0.042 -5.771 -13.028 1.00 86.06 83 PRO A C 1
ATOM 665 O O . PRO A 1 83 ? -0.922 -6.367 -13.660 1.00 86.06 83 PRO A O 1
ATOM 668 N N . ARG A 1 84 ? 0.983 -5.177 -13.652 1.00 80.12 84 ARG A N 1
ATOM 669 C CA . ARG A 1 84 ? 1.158 -5.277 -15.107 1.00 80.12 84 ARG A CA 1
ATOM 670 C C . ARG A 1 84 ? 1.390 -6.736 -15.497 1.00 80.12 84 ARG A C 1
ATOM 672 O O . ARG A 1 84 ? 2.326 -7.376 -15.029 1.00 80.12 84 ARG A O 1
ATOM 679 N N . ARG A 1 85 ? 0.558 -7.255 -16.401 1.00 75.88 85 ARG A N 1
ATOM 680 C CA . ARG A 1 85 ? 0.730 -8.600 -16.960 1.00 75.88 85 ARG A CA 1
ATOM 681 C C . ARG A 1 85 ? 1.773 -8.535 -18.072 1.00 75.88 85 ARG A C 1
ATOM 683 O O . ARG A 1 85 ? 1.500 -7.979 -19.134 1.00 75.88 85 ARG A O 1
ATOM 690 N N . VAL A 1 86 ? 2.951 -9.106 -17.840 1.00 75.25 86 VAL A N 1
ATOM 691 C CA . VAL A 1 86 ? 3.934 -9.329 -18.906 1.00 75.25 86 VAL A CA 1
ATOM 692 C C . VAL A 1 86 ? 3.476 -10.543 -19.710 1.00 75.25 86 VAL A C 1
ATOM 694 O O . VAL A 1 86 ? 3.352 -11.641 -19.170 1.00 75.25 86 VAL A O 1
ATOM 697 N N . LYS A 1 87 ? 3.192 -10.351 -20.999 1.00 69.12 87 LYS A N 1
ATOM 698 C CA . LYS A 1 87 ? 3.057 -11.466 -21.939 1.00 69.12 87 LYS A CA 1
ATOM 699 C C . LYS A 1 87 ? 4.454 -11.770 -22.470 1.00 69.12 87 LYS A C 1
ATOM 701 O O . LYS A 1 87 ? 5.009 -10.942 -23.185 1.00 69.12 87 LYS A O 1
ATOM 706 N N . LEU A 1 88 ? 5.029 -12.914 -22.100 1.00 75.62 88 LEU A N 1
ATOM 707 C CA . LEU A 1 88 ? 6.190 -13.423 -22.828 1.00 75.62 88 LEU A CA 1
ATOM 708 C C . LEU A 1 88 ? 5.717 -13.868 -24.212 1.00 75.62 88 LEU A C 1
ATOM 710 O O . LEU A 1 88 ? 4.747 -14.619 -24.316 1.00 75.62 88 LEU A O 1
ATOM 714 N N . ASN A 1 89 ? 6.403 -13.415 -25.257 1.00 74.25 89 ASN A N 1
ATOM 715 C CA . ASN A 1 89 ? 6.252 -14.017 -26.572 1.00 74.25 89 ASN A CA 1
ATOM 716 C C . ASN A 1 89 ? 6.792 -15.448 -26.479 1.00 74.25 89 ASN A C 1
ATOM 718 O O . ASN A 1 89 ? 7.945 -15.652 -26.097 1.00 74.25 89 ASN A O 1
ATOM 722 N N . SER A 1 90 ? 5.947 -16.431 -26.778 1.00 64.00 90 SER A N 1
ATOM 723 C CA . SER A 1 90 ? 6.382 -17.801 -27.029 1.00 64.00 90 SER A CA 1
ATOM 724 C C . SER A 1 90 ? 7.278 -17.746 -28.261 1.00 64.00 90 SER A C 1
ATOM 726 O O . SER A 1 90 ? 6.810 -17.372 -29.331 1.00 64.00 90 SER A O 1
ATOM 728 N N . GLY A 1 91 ? 8.575 -17.990 -28.094 1.00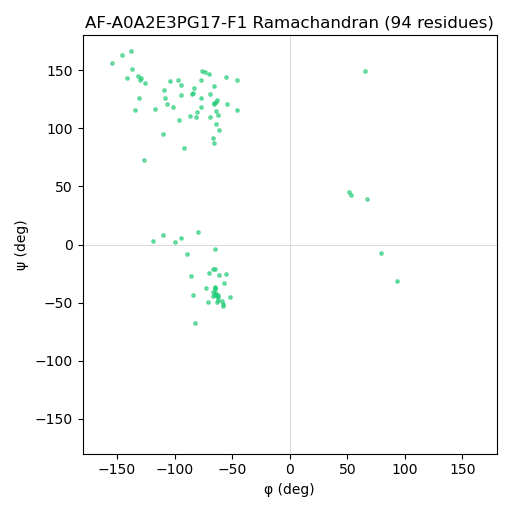 57.41 91 GLY A N 1
ATOM 729 C CA . GLY A 1 91 ? 9.481 -18.056 -29.231 1.00 57.41 91 GLY A CA 1
ATOM 730 C C . GLY A 1 91 ? 9.075 -19.229 -30.112 1.00 57.41 91 GLY A C 1
ATOM 731 O O . GLY A 1 91 ? 9.164 -20.370 -29.666 1.00 57.41 91 GLY A O 1
ATOM 732 N N . ASP A 1 92 ? 8.639 -18.950 -31.337 1.00 57.66 92 ASP A N 1
ATOM 733 C CA . ASP A 1 92 ? 8.720 -19.926 -32.417 1.00 57.66 92 ASP A CA 1
ATOM 734 C C . ASP A 1 92 ? 10.214 -20.126 -32.695 1.00 57.66 92 ASP A C 1
ATOM 736 O O . ASP A 1 92 ? 10.839 -19.360 -33.431 1.00 57.66 92 ASP A O 1
ATOM 740 N N . SER A 1 93 ? 10.816 -21.114 -32.033 1.00 58.22 93 SER A N 1
ATOM 741 C CA . SER A 1 93 ? 12.120 -21.650 -32.415 1.00 58.22 93 SER A CA 1
ATOM 742 C C . SER A 1 93 ? 11.954 -22.318 -33.777 1.00 58.22 93 SER A C 1
ATOM 744 O O . SER A 1 93 ? 11.634 -23.503 -33.873 1.00 58.22 93 SER A O 1
ATOM 746 N N . THR A 1 94 ? 12.097 -21.518 -34.827 1.00 56.50 94 THR A N 1
ATOM 747 C CA . THR A 1 94 ? 12.335 -22.012 -36.180 1.00 56.50 94 THR A CA 1
ATOM 748 C C . THR A 1 94 ? 13.852 -22.045 -36.319 1.00 56.50 94 THR A C 1
ATOM 750 O O . THR A 1 94 ? 14.461 -21.061 -36.728 1.00 56.50 94 THR A O 1
ATOM 753 N N . ASP A 1 95 ? 14.459 -23.120 -35.819 1.00 51.56 95 ASP A N 1
ATOM 754 C CA . ASP A 1 95 ? 15.850 -23.448 -36.121 1.00 51.56 95 ASP A CA 1
ATOM 755 C C . ASP A 1 95 ? 15.858 -24.121 -37.507 1.00 51.56 95 ASP A C 1
ATOM 757 O O . ASP A 1 95 ? 15.247 -25.181 -37.677 1.00 51.56 95 ASP A O 1
ATOM 761 N N .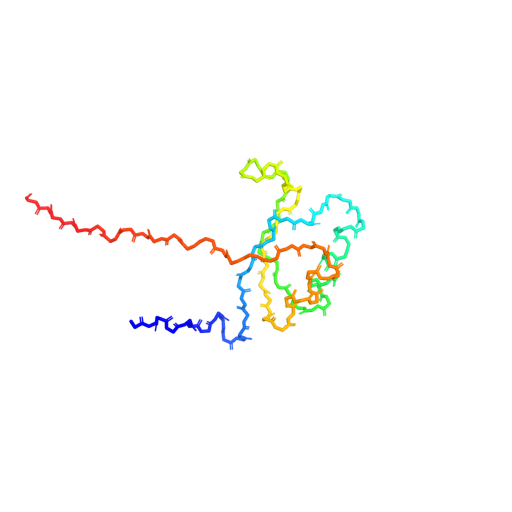 ASP A 1 96 ? 16.471 -23.448 -38.488 1.00 41.19 96 ASP A N 1
ATOM 762 C CA . ASP A 1 96 ? 16.896 -23.988 -39.796 1.00 41.19 96 ASP A CA 1
ATOM 763 C C . ASP A 1 96 ? 18.193 -24.808 -39.646 1.00 41.19 96 ASP A C 1
ATOM 765 O O . ASP A 1 96 ? 19.096 -24.359 -38.895 1.00 41.19 96 ASP A O 1
#

Mean predicted aligned error: 7.86 Å

Sequence (96 aa):
MAQEEKPEDYAGRAWMHCEEGLNFSKASMSRFMMFCLGNNVEIGSVYAFNAEFPRCQVLASIRLRPDQFEAFERETGGKLRKPRRVKLNSGDSTDD

Secondary structure (DSSP, 8-state):
-------STTTT-EEEEE-SS--SSHHHHHHHHHHHHHTTPEEEEEEES-TTSTT-SEEEEEEE-GGGHHHHHHHH---EEPPP------------

Radius of gyration: 16.58 Å; Cα contacts (8 Å, |Δi|>4): 146; chains: 1; bounding box: 31×35×51 Å

pLDDT: mean 85.48, std 16.94, range [33.12, 98.25]